Protein AF-A0A969ZXP2-F1 (afdb_monomer_lite)

Radius of gyration: 11.71 Å; chains: 1; bounding box: 26×20×32 Å

Sequence (65 aa):
MQIQKTLSDIEGNDMITELGIKSVDVLEILVWIENTFQIQIADEDLNVDLLRSVDELAEYVMGKK

Structure (mmCIF, N/CA/C/O backbone):
data_AF-A0A969ZXP2-F1
#
_entry.id   AF-A0A969ZXP2-F1
#
loop_
_atom_site.group_PDB
_atom_site.id
_atom_site.type_symbol
_atom_site.label_atom_id
_atom_site.label_alt_id
_atom_site.label_comp_id
_atom_site.label_asym_id
_atom_site.label_entity_id
_atom_site.label_seq_id
_atom_site.pdbx_PDB_ins_code
_atom_site.Cartn_x
_atom_site.Cartn_y
_atom_site.Cartn_z
_atom_site.occupancy
_atom_site.B_iso_or_equiv
_atom_site.auth_seq_id
_atom_site.auth_comp_id
_atom_site.auth_asym_id
_atom_site.auth_atom_id
_atom_site.pdbx_PDB_model_num
ATOM 1 N N . MET A 1 1 ? 4.133 12.485 -10.242 1.00 53.44 1 MET A N 1
ATOM 2 C CA . MET A 1 1 ? 4.566 11.194 -10.816 1.00 53.44 1 MET A CA 1
ATOM 3 C C . MET A 1 1 ? 3.946 11.056 -12.206 1.00 53.44 1 MET A C 1
ATOM 5 O O . MET A 1 1 ? 2.768 11.359 -12.332 1.00 53.44 1 MET A O 1
ATOM 9 N N . GLN A 1 2 ? 4.698 10.703 -13.254 1.00 52.44 2 GLN A N 1
ATOM 10 C CA . GLN A 1 2 ? 4.115 10.369 -14.565 1.00 52.44 2 GLN A CA 1
ATOM 11 C C . GLN A 1 2 ? 4.436 8.908 -14.869 1.00 52.44 2 GLN A C 1
ATOM 13 O O . GLN A 1 2 ? 5.588 8.572 -15.137 1.00 52.44 2 GLN A O 1
ATOM 18 N N . ILE A 1 3 ? 3.422 8.049 -14.778 1.00 62.00 3 ILE A N 1
ATOM 19 C CA . ILE A 1 3 ? 3.528 6.634 -15.130 1.00 62.00 3 ILE A CA 1
ATOM 20 C C . ILE A 1 3 ? 3.485 6.552 -16.663 1.00 62.00 3 ILE A C 1
ATOM 22 O O . ILE A 1 3 ? 2.491 6.935 -17.272 1.00 62.00 3 ILE A O 1
ATOM 26 N N . GLN A 1 4 ? 4.576 6.101 -17.289 1.00 64.75 4 GLN A N 1
ATOM 27 C CA . GLN A 1 4 ? 4.695 5.929 -18.750 1.00 64.75 4 GLN A CA 1
ATOM 28 C C . GLN A 1 4 ? 4.401 4.484 -19.202 1.00 64.75 4 GLN A C 1
ATOM 30 O O . GLN A 1 4 ? 4.871 4.055 -20.252 1.00 64.75 4 GLN A O 1
ATOM 35 N N . LYS A 1 5 ? 3.656 3.717 -18.399 1.00 68.31 5 LYS A N 1
ATOM 36 C CA . LYS A 1 5 ? 3.225 2.345 -18.702 1.00 68.31 5 LYS A CA 1
ATOM 37 C C . LYS A 1 5 ? 1.731 2.316 -18.999 1.00 68.31 5 LYS A C 1
ATOM 39 O O . LYS A 1 5 ? 0.973 3.063 -18.380 1.00 68.31 5 LYS A O 1
ATOM 44 N N . THR A 1 6 ? 1.307 1.464 -19.931 1.00 74.06 6 THR A N 1
ATOM 45 C CA . THR A 1 6 ? -0.123 1.195 -20.126 1.00 74.06 6 THR A CA 1
ATOM 46 C C . THR A 1 6 ? -0.603 0.167 -19.102 1.00 74.06 6 THR A C 1
ATOM 48 O O . THR A 1 6 ? 0.205 -0.576 -18.553 1.00 74.06 6 THR A O 1
ATOM 51 N N . LEU A 1 7 ? -1.912 0.116 -18.825 1.00 71.12 7 LEU A N 1
ATOM 52 C CA . LEU A 1 7 ? -2.480 -0.849 -17.867 1.00 71.12 7 LEU A CA 1
ATOM 53 C C . LEU A 1 7 ? -2.113 -2.300 -18.211 1.00 71.12 7 LEU A C 1
ATOM 55 O O . LEU A 1 7 ? -1.942 -3.114 -17.317 1.00 71.12 7 LEU A O 1
ATOM 59 N N . SER A 1 8 ? -1.948 -2.602 -19.500 1.00 75.44 8 SER A N 1
ATOM 60 C CA . SER A 1 8 ? -1.547 -3.920 -19.995 1.00 75.44 8 SER A CA 1
ATOM 61 C C . SER A 1 8 ? -0.097 -4.300 -19.664 1.00 75.44 8 SER A C 1
ATOM 63 O O . SER A 1 8 ? 0.247 -5.470 -19.781 1.00 75.44 8 SER A O 1
ATOM 65 N N . ASP A 1 9 ? 0.746 -3.332 -19.284 1.00 75.50 9 ASP A N 1
ATOM 66 C CA . ASP A 1 9 ? 2.171 -3.525 -18.966 1.00 75.50 9 ASP A CA 1
ATOM 67 C C . ASP A 1 9 ? 2.436 -3.632 -17.453 1.00 75.50 9 ASP A C 1
ATOM 69 O O . ASP A 1 9 ? 3.595 -3.660 -17.024 1.00 75.50 9 ASP A O 1
ATOM 73 N N . ILE A 1 10 ? 1.374 -3.594 -16.644 1.00 80.62 10 ILE A N 1
ATOM 74 C CA . ILE A 1 10 ? 1.429 -3.700 -15.187 1.00 80.62 10 ILE A CA 1
ATOM 75 C C . ILE A 1 10 ? 0.960 -5.108 -14.839 1.00 80.62 10 ILE A C 1
ATOM 77 O O . ILE A 1 10 ? -0.217 -5.429 -14.998 1.00 80.62 10 ILE A O 1
ATOM 81 N N . GLU A 1 11 ? 1.889 -5.950 -14.397 1.00 82.00 11 GLU A N 1
ATOM 82 C CA . GLU A 1 11 ? 1.569 -7.299 -13.927 1.00 82.00 11 GLU A CA 1
ATOM 83 C C . GLU A 1 11 ? 0.918 -7.239 -12.544 1.00 82.00 11 GLU A C 1
ATOM 85 O O . GLU A 1 11 ? 0.076 -8.072 -12.227 1.00 82.00 11 GLU A O 1
ATOM 90 N N . GLY A 1 12 ? 1.276 -6.229 -11.743 1.00 79.62 12 GLY A N 1
ATOM 91 C CA . GLY A 1 12 ? 0.673 -5.992 -10.434 1.00 79.62 12 GLY A CA 1
ATOM 92 C C . GLY A 1 12 ? 1.219 -6.893 -9.327 1.00 79.62 12 GLY A C 1
ATOM 93 O O . GLY A 1 12 ? 0.667 -6.880 -8.232 1.00 79.62 12 GLY A O 1
ATOM 94 N N . ASN A 1 13 ? 2.304 -7.627 -9.588 1.00 82.44 13 ASN A N 1
ATOM 95 C CA . ASN A 1 13 ? 2.965 -8.498 -8.611 1.00 82.44 13 ASN A CA 1
ATOM 96 C C . ASN A 1 13 ? 3.987 -7.739 -7.751 1.00 82.44 13 ASN A C 1
ATOM 98 O O . ASN A 1 13 ? 4.254 -8.134 -6.616 1.00 82.44 13 ASN A O 1
ATOM 102 N N . ASP A 1 14 ? 4.590 -6.682 -8.305 1.00 82.00 14 ASP A N 1
ATOM 103 C CA . ASP A 1 14 ? 5.506 -5.795 -7.586 1.00 82.00 14 ASP A CA 1
ATOM 104 C C . ASP A 1 14 ? 5.313 -4.345 -8.044 1.00 82.00 14 ASP A C 1
ATOM 106 O O . ASP A 1 14 ? 6.094 -3.808 -8.835 1.00 82.00 14 ASP A O 1
ATOM 110 N N . MET A 1 15 ? 4.263 -3.682 -7.549 1.00 82.38 15 MET A N 1
ATOM 111 C CA . MET A 1 15 ? 3.960 -2.302 -7.953 1.00 82.38 15 MET A CA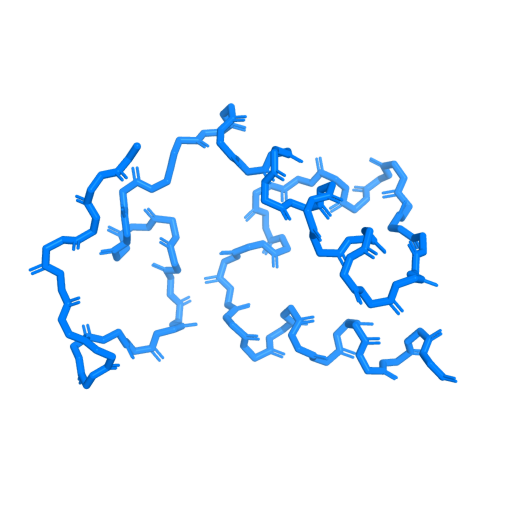 1
ATOM 112 C C . MET A 1 15 ? 5.093 -1.330 -7.611 1.00 82.38 15 MET A C 1
ATOM 114 O O . MET A 1 15 ? 5.298 -0.351 -8.331 1.00 82.38 15 MET A O 1
ATOM 118 N N . ILE A 1 16 ? 5.848 -1.597 -6.541 1.00 83.00 16 ILE A N 1
ATOM 119 C CA . ILE A 1 16 ? 6.979 -0.765 -6.124 1.00 83.00 16 ILE A CA 1
ATOM 120 C C . ILE A 1 16 ? 8.035 -0.733 -7.227 1.00 83.00 16 ILE A C 1
ATOM 122 O O . ILE A 1 16 ? 8.417 0.344 -7.698 1.00 83.00 16 ILE A O 1
ATOM 126 N N . THR A 1 17 ? 8.456 -1.909 -7.690 1.00 82.75 17 THR A N 1
ATOM 127 C CA . THR A 1 17 ? 9.452 -2.036 -8.759 1.00 82.75 17 THR A CA 1
ATOM 128 C C . THR A 1 17 ? 8.871 -1.646 -10.119 1.00 82.75 17 THR A C 1
ATOM 130 O O . THR A 1 17 ? 9.525 -0.954 -10.903 1.00 82.75 17 THR A O 1
ATOM 133 N N . GLU A 1 18 ? 7.636 -2.052 -10.413 1.00 81.19 18 GLU A N 1
ATOM 134 C CA . GLU A 1 18 ? 7.016 -1.866 -11.725 1.00 81.19 18 GLU A CA 1
ATOM 135 C C . GLU A 1 18 ? 6.656 -0.411 -12.028 1.00 81.19 18 GLU A C 1
ATOM 137 O O . GLU A 1 18 ? 6.767 0.003 -13.189 1.00 81.19 18 GLU A O 1
ATOM 142 N N . LEU A 1 19 ? 6.221 0.345 -11.018 1.00 79.25 19 LEU A N 1
ATOM 143 C CA . LEU A 1 19 ? 5.792 1.740 -11.145 1.00 79.25 19 LEU A CA 1
ATOM 144 C C . LEU A 1 19 ? 6.847 2.730 -10.633 1.00 79.25 19 LEU A C 1
ATOM 146 O O . LEU A 1 19 ? 6.695 3.938 -10.827 1.00 79.25 19 LEU A O 1
ATOM 150 N N . GLY A 1 20 ? 7.928 2.236 -10.021 1.00 80.06 20 GLY A N 1
ATOM 151 C CA . GLY A 1 20 ? 8.989 3.067 -9.454 1.00 80.06 20 GLY A CA 1
ATOM 152 C C . GLY A 1 20 ? 8.520 3.898 -8.258 1.00 80.06 20 GLY A C 1
ATOM 153 O O . GLY A 1 20 ? 9.003 5.017 -8.068 1.00 80.06 20 GLY A O 1
ATOM 154 N N . ILE A 1 21 ? 7.566 3.370 -7.486 1.00 82.75 21 ILE A N 1
ATOM 155 C CA . ILE A 1 21 ? 7.013 4.014 -6.289 1.00 82.75 21 ILE A CA 1
ATOM 156 C C . ILE A 1 21 ? 8.112 4.077 -5.228 1.00 82.75 21 ILE A C 1
ATOM 158 O O . ILE A 1 21 ? 8.757 3.076 -4.915 1.00 82.75 21 ILE A O 1
ATOM 162 N N . LYS A 1 22 ? 8.343 5.257 -4.652 1.00 80.56 22 LYS A N 1
ATOM 163 C CA . LYS A 1 22 ? 9.264 5.409 -3.520 1.00 80.56 22 LYS A CA 1
ATOM 164 C C . LYS A 1 22 ? 8.511 5.213 -2.212 1.00 80.56 22 LYS A C 1
ATOM 166 O O . LYS A 1 22 ? 7.311 5.439 -2.138 1.00 80.56 22 LYS A O 1
ATOM 171 N N . SER A 1 23 ? 9.233 4.900 -1.138 1.00 73.69 23 SER A N 1
ATOM 172 C CA . SER A 1 23 ? 8.650 4.735 0.205 1.00 73.69 23 SER A CA 1
ATOM 173 C C . SER A 1 23 ? 7.825 5.938 0.685 1.00 73.69 23 SER A C 1
ATOM 175 O O . SER A 1 23 ? 6.892 5.767 1.458 1.00 73.69 23 SER A O 1
ATOM 177 N N . VAL A 1 24 ? 8.149 7.149 0.223 1.00 79.38 24 VAL A N 1
ATOM 178 C CA . VAL A 1 24 ? 7.375 8.367 0.518 1.00 79.38 24 VAL A CA 1
ATOM 179 C C . VAL A 1 24 ? 6.054 8.433 -0.250 1.00 79.38 24 VAL A C 1
ATOM 181 O O . VAL A 1 24 ? 5.076 8.949 0.278 1.00 79.38 24 VAL A O 1
ATOM 184 N N . ASP A 1 25 ? 6.017 7.873 -1.459 1.00 84.88 25 ASP A N 1
ATOM 185 C CA . ASP A 1 25 ? 4.835 7.853 -2.322 1.00 84.88 25 ASP A CA 1
ATOM 186 C C . ASP A 1 25 ? 3.829 6.783 -1.84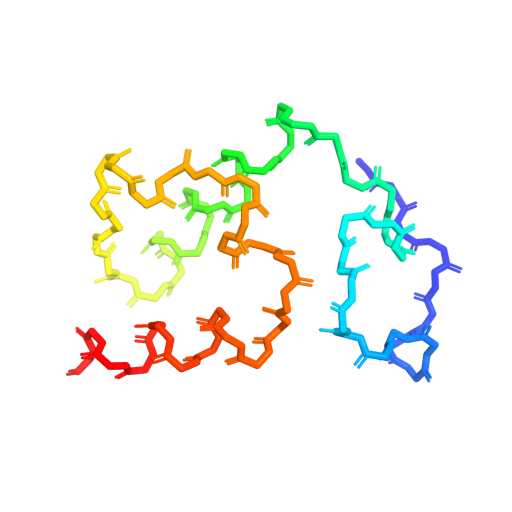0 1.00 84.88 25 ASP A C 1
ATOM 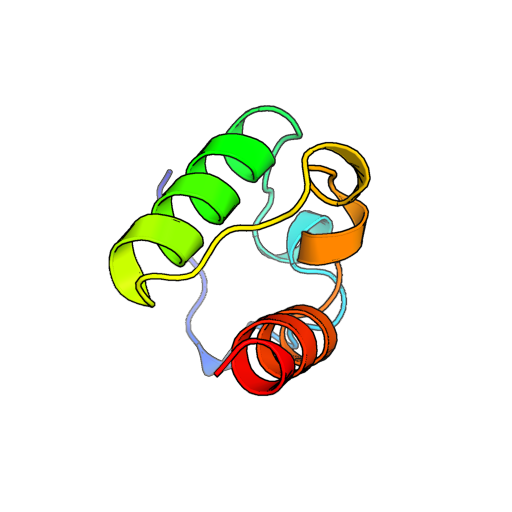188 O O . ASP A 1 25 ? 2.626 6.930 -2.028 1.00 84.88 25 ASP A O 1
ATOM 192 N N . VAL A 1 26 ? 4.308 5.727 -1.165 1.00 85.00 26 VAL A N 1
ATOM 193 C CA . VAL A 1 26 ? 3.477 4.646 -0.595 1.00 85.00 26 VAL A CA 1
ATOM 194 C C . VAL A 1 26 ? 2.417 5.199 0.353 1.00 85.00 26 VAL A C 1
ATOM 196 O O . VAL A 1 26 ? 1.237 4.901 0.192 1.00 85.00 26 VAL A O 1
ATOM 199 N N . LEU A 1 27 ? 2.814 6.043 1.308 1.00 87.56 27 LEU A N 1
ATOM 200 C CA . LEU A 1 27 ? 1.874 6.622 2.271 1.00 87.56 27 LEU A CA 1
ATOM 201 C C . LEU A 1 27 ? 0.821 7.497 1.582 1.00 87.56 27 LEU A C 1
ATOM 203 O O . LEU A 1 27 ? -0.350 7.439 1.941 1.00 87.56 27 LEU A O 1
ATOM 207 N N . GLU A 1 28 ? 1.218 8.274 0.572 1.00 88.69 28 GLU A N 1
ATOM 208 C CA . GLU A 1 28 ? 0.290 9.110 -0.195 1.00 88.69 28 GLU A CA 1
ATOM 209 C C . GLU A 1 28 ? -0.754 8.257 -0.929 1.00 88.69 28 GLU A C 1
ATOM 211 O O . GLU A 1 28 ? -1.945 8.565 -0.885 1.00 88.69 28 GLU A O 1
ATOM 216 N N . ILE A 1 29 ? -0.330 7.150 -1.546 1.00 88.69 29 ILE A N 1
ATOM 217 C CA . ILE A 1 29 ? -1.226 6.214 -2.234 1.00 88.69 29 ILE A CA 1
ATOM 218 C C . ILE A 1 29 ? -2.188 5.546 -1.243 1.00 88.69 29 ILE A C 1
ATOM 220 O O . ILE A 1 29 ? -3.384 5.484 -1.520 1.00 88.69 29 ILE A O 1
ATOM 224 N N . LEU A 1 30 ? -1.704 5.084 -0.086 1.00 89.00 30 LEU A N 1
ATOM 225 C CA . LEU A 1 30 ? -2.551 4.449 0.932 1.00 89.00 30 LEU A CA 1
ATOM 226 C C . LEU A 1 30 ? -3.610 5.418 1.473 1.00 89.00 30 LEU A C 1
ATOM 228 O O . LEU A 1 30 ? -4.792 5.080 1.498 1.00 89.00 30 LEU A O 1
ATOM 232 N N . VAL A 1 31 ? -3.223 6.659 1.782 1.00 89.31 31 VAL A N 1
ATOM 233 C CA . VAL A 1 31 ? -4.167 7.718 2.179 1.00 89.31 31 VAL A CA 1
ATOM 234 C C . VAL A 1 31 ? -5.170 8.012 1.059 1.00 89.31 31 VAL A C 1
ATOM 236 O O . VAL A 1 31 ? -6.349 8.284 1.307 1.00 89.31 31 VAL A O 1
ATOM 239 N N . TRP A 1 32 ? -4.740 7.965 -0.202 1.00 91.38 32 TRP A N 1
ATOM 240 C CA . TRP A 1 32 ? -5.644 8.167 -1.330 1.00 91.38 32 TRP A CA 1
ATOM 241 C C . TRP A 1 32 ? -6.670 7.032 -1.461 1.00 91.38 32 TRP A C 1
ATOM 243 O O . TRP A 1 32 ? -7.843 7.296 -1.742 1.00 91.38 32 TRP A O 1
ATOM 253 N N . ILE A 1 33 ? -6.264 5.791 -1.187 1.00 90.50 33 ILE A N 1
ATOM 254 C CA . ILE A 1 33 ? -7.136 4.609 -1.150 1.00 90.50 33 I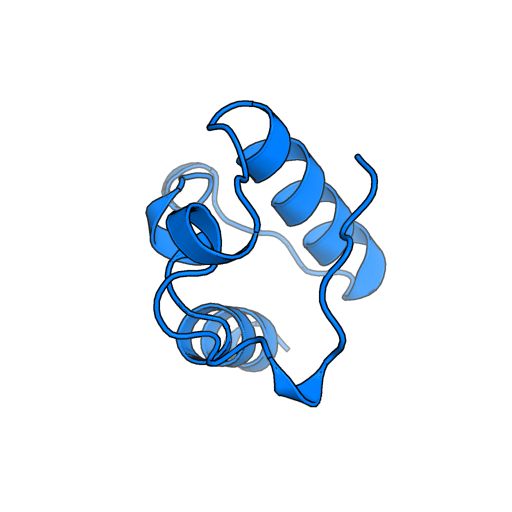LE A CA 1
ATOM 255 C C . ILE A 1 33 ? -8.150 4.722 -0.008 1.00 90.50 33 ILE A C 1
ATOM 257 O O . ILE A 1 33 ? -9.345 4.563 -0.258 1.00 90.50 33 ILE A O 1
ATOM 261 N N . GLU A 1 34 ? -7.721 5.072 1.207 1.00 91.69 34 GLU A N 1
ATOM 262 C CA . GLU A 1 34 ? -8.620 5.302 2.350 1.00 91.69 34 GLU A CA 1
ATOM 263 C C . GLU A 1 34 ? -9.732 6.293 2.007 1.00 91.69 34 GLU A C 1
ATOM 265 O O . GLU A 1 34 ? -10.915 6.001 2.177 1.00 91.69 34 GLU A O 1
ATOM 270 N N . ASN A 1 35 ? -9.360 7.440 1.434 1.00 92.50 35 ASN A N 1
ATOM 271 C CA . ASN A 1 35 ? -10.315 8.474 1.047 1.00 92.50 35 ASN A CA 1
ATOM 272 C C . ASN A 1 35 ? -11.242 8.033 -0.098 1.00 92.50 35 ASN A C 1
ATOM 274 O O . ASN A 1 35 ? -12.423 8.384 -0.105 1.00 92.50 35 ASN A O 1
ATOM 278 N N . THR A 1 36 ? -10.725 7.269 -1.064 1.00 92.88 36 THR A N 1
ATOM 279 C CA . THR A 1 36 ? -11.485 6.813 -2.241 1.00 92.88 36 THR A CA 1
ATOM 280 C C . THR A 1 36 ? -12.507 5.740 -1.877 1.00 92.88 36 THR A C 1
ATOM 282 O O . THR A 1 36 ? -13.644 5.777 -2.349 1.00 92.88 36 THR A O 1
ATOM 285 N N . PHE A 1 37 ? -12.116 4.785 -1.034 1.00 91.06 37 PHE A N 1
ATOM 286 C CA . PHE A 1 37 ? -12.962 3.656 -0.646 1.00 91.06 37 PHE A CA 1
ATOM 287 C C . PHE A 1 37 ? -13.690 3.867 0.684 1.00 91.06 37 PHE A C 1
ATOM 289 O O . PHE A 1 37 ? -14.524 3.038 1.042 1.00 91.06 37 PHE A O 1
ATOM 296 N N . GLN A 1 38 ? -13.423 4.984 1.369 1.00 91.88 38 GLN A N 1
ATOM 29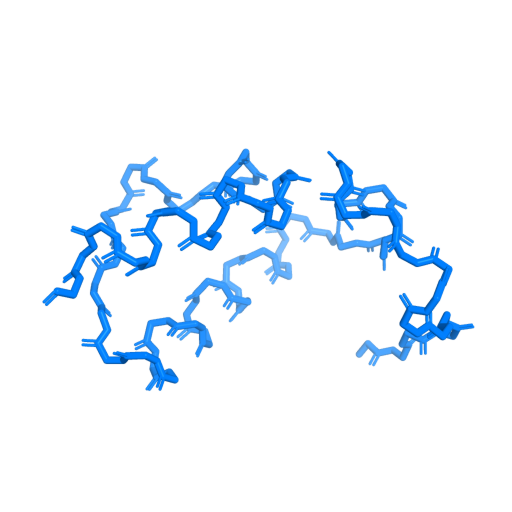7 C CA . GLN A 1 38 ? -13.940 5.315 2.700 1.00 91.88 38 GLN A CA 1
ATOM 298 C C . GLN A 1 38 ? -13.650 4.220 3.736 1.00 91.88 38 GLN A C 1
ATOM 300 O O . GLN A 1 38 ? -14.515 3.856 4.532 1.00 91.88 38 GLN A O 1
ATOM 305 N N . ILE A 1 39 ? -12.424 3.695 3.705 1.00 91.62 39 ILE A N 1
ATOM 306 C CA . ILE A 1 39 ? -11.914 2.711 4.667 1.00 91.62 39 ILE A CA 1
ATOM 307 C C . ILE A 1 39 ? -10.853 3.348 5.564 1.00 91.62 39 ILE A C 1
ATOM 309 O O . ILE A 1 39 ? -10.343 4.422 5.255 1.00 91.62 39 ILE A O 1
ATOM 313 N N . GLN A 1 4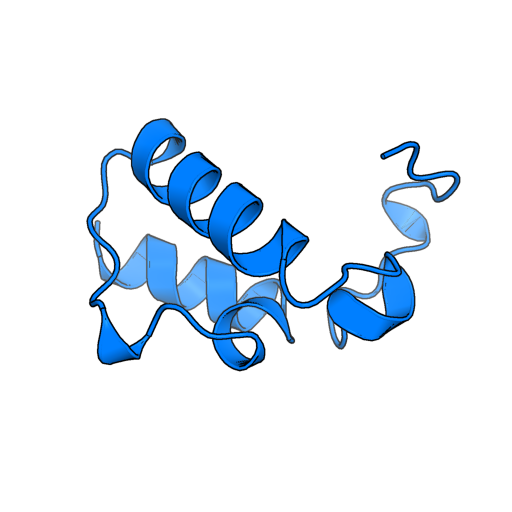0 ? -10.500 2.654 6.644 1.00 90.19 40 GLN A N 1
ATOM 314 C CA . GLN A 1 40 ? -9.367 3.006 7.491 1.00 90.19 40 GLN A CA 1
ATOM 315 C C . GLN A 1 40 ? -8.355 1.857 7.487 1.00 90.19 40 GLN A C 1
ATOM 317 O O . GLN A 1 40 ? -8.690 0.718 7.835 1.00 90.19 40 GLN A O 1
ATOM 322 N N . ILE A 1 41 ? -7.135 2.159 7.060 1.00 89.81 41 ILE A N 1
ATOM 323 C CA . ILE A 1 41 ? -5.982 1.265 7.096 1.00 89.81 41 ILE A CA 1
ATOM 324 C C . ILE A 1 41 ? -5.342 1.423 8.477 1.00 89.81 41 ILE A C 1
ATOM 326 O O . ILE A 1 41 ? -5.262 2.524 9.021 1.00 89.81 41 ILE A O 1
ATOM 330 N N . ALA A 1 42 ? -4.953 0.313 9.102 1.00 89.00 42 ALA A N 1
ATOM 331 C CA . ALA A 1 42 ? -4.314 0.376 10.412 1.00 89.00 42 ALA A CA 1
ATOM 332 C C . ALA A 1 42 ? -2.900 0.961 10.281 1.00 89.00 42 ALA A C 1
ATOM 334 O O . ALA A 1 42 ? -2.206 0.668 9.313 1.00 89.00 42 ALA A O 1
ATOM 335 N N . ASP A 1 43 ? -2.441 1.728 11.274 1.00 86.69 43 ASP A N 1
ATOM 336 C CA . ASP A 1 43 ? -1.100 2.338 11.245 1.00 86.69 43 ASP A CA 1
ATOM 337 C C . ASP A 1 43 ? 0.028 1.300 11.073 1.00 86.69 43 ASP A C 1
ATOM 339 O O . ASP A 1 43 ? 1.065 1.593 10.483 1.00 86.69 43 ASP A O 1
ATOM 343 N N . GLU A 1 44 ? -0.177 0.074 11.562 1.00 87.69 44 GLU A N 1
ATOM 344 C CA . GLU A 1 44 ? 0.750 -1.054 11.389 1.00 87.69 44 GLU A CA 1
ATOM 345 C C . GLU A 1 44 ? 0.840 -1.558 9.936 1.00 87.69 44 GLU A C 1
ATOM 347 O O . GLU A 1 44 ? 1.893 -2.037 9.506 1.00 87.69 44 GLU A O 1
ATOM 352 N N . ASP A 1 45 ? -0.230 -1.367 9.164 1.00 87.19 45 ASP A N 1
ATOM 353 C CA . ASP A 1 45 ? -0.351 -1.760 7.760 1.00 87.19 45 ASP A CA 1
ATOM 354 C C . ASP A 1 45 ? 0.077 -0.632 6.797 1.00 87.19 45 ASP A C 1
ATOM 356 O O . ASP A 1 45 ? 0.155 -0.848 5.587 1.00 87.19 45 ASP A O 1
ATOM 360 N N . LEU A 1 46 ? 0.389 0.572 7.303 1.00 86.06 46 LEU A N 1
ATOM 361 C CA . LEU A 1 46 ? 0.868 1.717 6.514 1.00 86.06 46 LEU A CA 1
ATOM 362 C C . LEU A 1 46 ? 2.338 1.553 6.100 1.00 86.06 46 LEU A C 1
ATOM 364 O O . LEU A 1 46 ? 3.223 2.326 6.478 1.00 86.06 46 LEU A O 1
ATOM 368 N N . ASN A 1 47 ? 2.614 0.520 5.314 1.00 86.44 47 ASN A N 1
ATOM 369 C CA . ASN A 1 47 ? 3.955 0.158 4.890 1.00 86.44 47 ASN A CA 1
ATOM 370 C C . ASN A 1 47 ? 3.995 -0.239 3.405 1.00 86.44 47 ASN A C 1
ATOM 372 O O . ASN A 1 47 ? 2.980 -0.320 2.715 1.00 86.44 47 ASN A O 1
ATOM 376 N N . VAL A 1 48 ? 5.212 -0.441 2.898 1.00 84.44 48 VAL A N 1
ATOM 377 C CA . VAL A 1 48 ? 5.448 -0.742 1.479 1.00 84.44 48 VAL A CA 1
ATOM 378 C C . VAL A 1 48 ? 4.974 -2.139 1.077 1.00 84.44 48 VAL A C 1
ATOM 380 O O . VAL A 1 48 ? 4.723 -2.362 -0.104 1.00 84.44 48 VAL A O 1
ATOM 383 N N . ASP A 1 49 ? 4.843 -3.062 2.034 1.00 86.00 49 ASP A N 1
ATOM 384 C CA . ASP A 1 49 ? 4.464 -4.448 1.761 1.00 86.00 49 ASP A CA 1
ATOM 385 C C . ASP A 1 49 ? 3.002 -4.531 1.308 1.00 86.00 49 ASP A C 1
ATOM 387 O O . ASP A 1 49 ? 2.701 -5.281 0.385 1.00 86.00 49 ASP A O 1
ATOM 391 N N . LEU A 1 50 ? 2.116 -3.680 1.843 1.00 85.12 50 LEU A N 1
ATOM 392 C CA . LEU A 1 50 ? 0.713 -3.603 1.411 1.00 85.12 50 LEU A CA 1
ATOM 393 C C . LEU A 1 50 ? 0.557 -3.145 -0.053 1.00 85.12 50 LEU A C 1
ATOM 395 O O . LEU A 1 50 ? -0.437 -3.454 -0.704 1.00 85.12 50 LEU A O 1
ATOM 399 N N . LEU A 1 51 ? 1.542 -2.413 -0.584 1.00 84.75 51 LEU A N 1
ATOM 400 C CA . LEU A 1 51 ? 1.596 -1.978 -1.984 1.00 84.75 51 LEU A CA 1
ATOM 401 C C . LEU A 1 51 ? 2.476 -2.876 -2.855 1.00 84.75 51 LEU A C 1
ATOM 403 O O . LEU A 1 51 ? 2.808 -2.507 -3.980 1.00 84.75 51 LEU A O 1
ATOM 407 N N . ARG A 1 52 ? 2.875 -4.049 -2.370 1.00 85.06 52 ARG A N 1
ATOM 408 C CA . ARG A 1 52 ? 3.679 -4.963 -3.173 1.00 85.06 52 ARG A CA 1
ATOM 409 C C . ARG A 1 52 ? 2.841 -5.576 -4.290 1.00 85.06 52 ARG A C 1
ATOM 411 O O . ARG A 1 52 ? 3.237 -5.485 -5.446 1.00 85.06 52 ARG A O 1
ATOM 418 N N . SER A 1 53 ? 1.657 -6.088 -3.959 1.00 85.75 53 SER A N 1
ATOM 419 C CA . SER A 1 53 ? 0.735 -6.697 -4.917 1.00 85.75 53 SER A CA 1
ATOM 420 C C . SER A 1 53 ? -0.582 -5.926 -5.021 1.00 85.75 53 SER A C 1
ATOM 422 O O . SER A 1 53 ? -1.181 -5.547 -4.014 1.00 85.75 53 SER A O 1
ATOM 424 N N . VAL A 1 54 ? -1.054 -5.718 -6.253 1.00 86.88 54 VAL A N 1
ATOM 425 C CA . VAL A 1 54 ? -2.391 -5.163 -6.529 1.00 86.88 54 VAL A CA 1
ATOM 426 C C . VAL A 1 54 ? -3.472 -6.073 -5.954 1.00 86.88 54 VAL A C 1
ATOM 428 O O . VAL A 1 54 ? -4.453 -5.573 -5.406 1.00 86.88 54 VAL A O 1
ATOM 431 N N . ASP A 1 55 ? -3.295 -7.389 -6.073 1.00 88.19 55 ASP A N 1
ATOM 432 C CA . ASP A 1 55 ? -4.284 -8.365 -5.621 1.00 88.19 55 ASP A CA 1
ATOM 433 C C . ASP A 1 55 ? -4.385 -8.369 -4.094 1.00 88.19 55 ASP A C 1
ATOM 435 O O . ASP A 1 55 ? -5.487 -8.299 -3.556 1.00 88.19 55 ASP A O 1
ATOM 439 N N . GLU A 1 56 ? -3.251 -8.346 -3.386 1.00 87.44 56 GLU A N 1
ATOM 440 C CA . GLU A 1 56 ? -3.230 -8.270 -1.916 1.00 87.44 56 GLU A CA 1
ATOM 441 C C . GLU A 1 56 ? -3.867 -6.968 -1.417 1.00 87.44 56 GLU A C 1
ATOM 443 O O . GLU A 1 56 ? -4.671 -6.975 -0.481 1.00 87.44 56 GLU A O 1
ATOM 448 N N . LEU A 1 57 ? -3.567 -5.847 -2.081 1.00 88.50 57 LEU A N 1
ATOM 449 C CA . LEU A 1 57 ? -4.196 -4.567 -1.784 1.00 88.50 57 LEU A CA 1
ATOM 450 C C . LEU A 1 57 ? -5.712 -4.619 -2.020 1.00 88.50 57 LEU A C 1
ATOM 452 O O . LEU A 1 57 ? -6.489 -4.127 -1.199 1.00 88.50 57 LEU A O 1
ATOM 456 N N . ALA A 1 58 ? -6.147 -5.196 -3.141 1.00 88.88 58 ALA A N 1
ATOM 457 C CA . ALA A 1 58 ? -7.559 -5.314 -3.479 1.00 88.88 58 ALA A CA 1
ATOM 458 C C . ALA A 1 58 ? -8.300 -6.195 -2.465 1.00 88.88 58 ALA A C 1
ATOM 460 O O . ALA A 1 58 ? -9.363 -5.800 -1.983 1.00 88.88 58 ALA A O 1
ATOM 461 N N . GLU A 1 59 ? -7.727 -7.340 -2.092 1.00 90.25 59 GLU A N 1
ATOM 462 C CA . GLU A 1 59 ? -8.263 -8.221 -1.054 1.00 90.25 59 GLU A CA 1
ATOM 463 C C . GLU A 1 59 ? -8.360 -7.506 0.296 1.00 90.25 59 GLU A C 1
ATOM 465 O O . GLU A 1 59 ? -9.401 -7.586 0.953 1.00 90.25 59 GLU A O 1
ATOM 470 N N . TYR A 1 60 ? -7.331 -6.745 0.683 1.00 89.25 60 TYR A N 1
ATOM 471 C CA . TYR A 1 60 ? -7.349 -5.952 1.911 1.00 89.25 60 TYR A CA 1
ATOM 472 C C . TYR A 1 60 ? -8.503 -4.943 1.911 1.00 89.25 60 TYR A C 1
ATOM 474 O O . TYR A 1 60 ? -9.301 -4.898 2.848 1.00 89.25 60 TYR A O 1
ATOM 482 N N . VAL A 1 61 ? -8.628 -4.150 0.843 1.00 88.81 61 VAL A N 1
ATOM 483 C CA . VAL A 1 61 ? -9.680 -3.131 0.707 1.00 88.81 61 VAL A CA 1
ATOM 484 C C . VAL A 1 61 ? -11.068 -3.775 0.692 1.00 88.81 61 VAL A C 1
ATOM 486 O O . VAL A 1 61 ? -11.991 -3.271 1.333 1.00 88.81 61 VAL A O 1
ATOM 489 N N . MET A 1 62 ? -11.229 -4.896 -0.013 1.00 88.06 62 MET A N 1
ATOM 490 C CA . MET A 1 62 ? -12.495 -5.623 -0.086 1.00 88.06 62 MET A CA 1
ATOM 491 C C . MET A 1 62 ? -12.885 -6.262 1.247 1.00 88.06 62 MET A C 1
ATOM 493 O O . MET A 1 62 ? -14.061 -6.239 1.591 1.00 88.06 62 MET A O 1
ATOM 497 N N . GLY A 1 63 ? -11.928 -6.794 2.010 1.00 86.69 63 GLY A N 1
ATOM 498 C CA . GLY A 1 63 ? -12.180 -7.387 3.326 1.00 86.69 63 GLY A CA 1
ATOM 499 C C . GLY A 1 63 ? -12.588 -6.376 4.403 1.00 86.69 63 GLY A C 1
ATOM 500 O O . GLY A 1 63 ? -13.099 -6.769 5.450 1.00 86.69 63 GLY A O 1
ATOM 501 N N . LYS A 1 64 ? -12.374 -5.077 4.161 1.00 78.69 64 LYS A N 1
ATOM 502 C CA . LYS A 1 64 ? -12.764 -3.977 5.060 1.00 78.69 64 LYS A CA 1
ATOM 503 C C . LYS A 1 64 ? -14.160 -3.410 4.768 1.00 78.69 64 LYS A C 1
ATOM 505 O O . LYS A 1 64 ? -14.622 -2.567 5.537 1.00 78.69 64 LYS A O 1
ATOM 510 N N . LYS A 1 65 ? -14.803 -3.829 3.675 1.00 55.84 65 LYS A N 1
ATOM 511 C CA . LYS A 1 65 ? -16.140 -3.386 3.251 1.00 55.84 65 LYS A CA 1
ATOM 512 C C . LYS A 1 65 ? -17.237 -4.326 3.739 1.00 55.84 65 LYS A C 1
ATOM 514 O O . LYS A 1 65 ? -18.326 -3.800 4.059 1.00 55.84 65 LYS A O 1
#

pLDDT: mean 82.88, std 9.07, range [52.44, 92.88]

Foldseek 3Di:
DDAPDDPVQCPQQACCVSRVQDFVNQQVVVVVLCVVLVFDDDPVRSGRVCSGGPVSVVCVSVVRD

Secondary structure (DSSP, 8-state):
----S-GGG--SS-HHHHHT--HHHHHHHHHHHHHHHT----GGG-SSGGGT-HHHHHHHHHHT-